Protein AF-A0ABD5RCM2-F1 (afdb_monomer)

Radius of gyration: 20.54 Å; Cα contacts (8 Å, |Δi|>4): 59; chains: 1; bounding box: 28×21×73 Å

Solvent-accessible surface area (backbone atoms only — not comparable to full-atom values): 4021 Å² total; per-residue (Å²): 129,55,74,64,58,55,26,50,50,42,18,51,53,37,18,50,52,34,22,52,54,39,25,72,74,73,33,63,70,55,2,51,55,42,8,53,53,44,9,50,51,42,21,52,48,45,58,62,44,46,65,58,49,63,68,66,55,67,72,82,68,76,56,71,70,81,69,61,69,77,81,88,124

Secondary structure (DSSP, 8-state):
--HHHHHHHHHHHHHHHHHHHHHHHT-HHHHHHHHHHHHHHHHHHHHHHHHHHHHS-------GGGG------

Mean predicted aligned error: 13.23 Å

Structure (mmCIF, N/CA/C/O backbone):
data_AF-A0ABD5RCM2-F1
#
_entry.id   AF-A0ABD5RCM2-F1
#
loop_
_atom_site.group_PDB
_atom_site.id
_atom_site.type_symbol
_atom_site.label_atom_id
_atom_site.label_alt_id
_atom_site.label_comp_id
_atom_site.label_asym_id
_atom_site.label_entity_id
_atom_site.label_seq_id
_atom_site.pdbx_PDB_ins_code
_atom_site.Cartn_x
_atom_site.Cartn_y
_atom_site.Cartn_z
_atom_site.occupancy
_atom_site.B_iso_or_equiv
_atom_site.auth_seq_id
_atom_site.auth_comp_id
_atom_site.auth_asym_id
_atom_site.auth_atom_id
_atom_site.pdbx_PDB_model_num
ATOM 1 N N . MET A 1 1 ? 11.459 3.142 -15.412 1.00 58.84 1 MET A N 1
ATOM 2 C CA . MET A 1 1 ? 11.298 3.177 -13.941 1.00 58.84 1 MET A CA 1
ATOM 3 C C . MET A 1 1 ? 11.749 1.838 -13.400 1.00 58.84 1 MET A C 1
ATOM 5 O O . MET A 1 1 ? 11.363 0.831 -13.978 1.00 58.84 1 MET A O 1
ATOM 9 N N . ASP A 1 2 ? 12.551 1.811 -12.339 1.00 81.50 2 ASP A N 1
ATOM 10 C CA . ASP A 1 2 ? 13.017 0.550 -11.758 1.00 81.50 2 ASP A CA 1
ATOM 11 C C . ASP A 1 2 ? 11.844 -0.283 -11.219 1.00 81.50 2 ASP A C 1
ATOM 13 O O . ASP A 1 2 ? 10.892 0.260 -10.647 1.00 81.50 2 ASP A O 1
ATOM 17 N N . LYS A 1 3 ? 11.923 -1.614 -11.364 1.00 67.94 3 LYS A N 1
ATOM 18 C CA . LYS A 1 3 ? 10.917 -2.584 -10.881 1.00 67.94 3 LYS A CA 1
ATOM 19 C C . LYS A 1 3 ? 10.582 -2.362 -9.399 1.00 67.94 3 LYS A C 1
ATOM 21 O O . LYS A 1 3 ? 9.426 -2.440 -8.987 1.00 67.94 3 LYS A O 1
ATOM 26 N N . LEU A 1 4 ? 11.597 -2.000 -8.614 1.00 79.69 4 LEU A N 1
ATOM 27 C CA . LEU A 1 4 ? 11.477 -1.693 -7.190 1.00 79.69 4 LEU A CA 1
ATOM 28 C C . LEU A 1 4 ? 10.765 -0.354 -6.942 1.00 79.69 4 LEU A C 1
ATOM 30 O O . LEU A 1 4 ? 9.908 -0.278 -6.067 1.00 79.69 4 LEU A O 1
ATOM 34 N N . ALA A 1 5 ? 11.046 0.674 -7.749 1.00 77.31 5 ALA A N 1
ATOM 35 C CA . ALA A 1 5 ? 10.380 1.972 -7.654 1.00 77.31 5 ALA A CA 1
ATOM 36 C C . ALA A 1 5 ? 8.886 1.876 -8.009 1.00 77.31 5 ALA A C 1
ATOM 38 O O . ALA A 1 5 ? 8.055 2.439 -7.301 1.00 77.31 5 ALA A O 1
ATOM 39 N N . SER A 1 6 ? 8.525 1.105 -9.043 1.00 75.50 6 SER A N 1
ATOM 40 C CA . SER A 1 6 ? 7.113 0.848 -9.379 1.00 75.50 6 SER A CA 1
ATOM 41 C C . SER A 1 6 ? 6.389 0.064 -8.284 1.00 75.50 6 SER A C 1
ATOM 43 O O . SER A 1 6 ? 5.277 0.423 -7.903 1.00 75.50 6 SER A O 1
ATOM 45 N N . ALA A 1 7 ? 7.024 -0.971 -7.726 1.00 73.62 7 ALA A N 1
ATOM 46 C CA . ALA A 1 7 ? 6.446 -1.741 -6.627 1.00 73.62 7 ALA A CA 1
ATOM 47 C C . ALA A 1 7 ? 6.260 -0.890 -5.358 1.00 73.62 7 ALA A C 1
ATOM 49 O O . ALA A 1 7 ? 5.216 -0.973 -4.713 1.00 73.62 7 ALA A O 1
ATOM 50 N N . ALA A 1 8 ? 7.233 -0.036 -5.027 1.00 81.38 8 ALA A N 1
ATOM 51 C CA . ALA A 1 8 ? 7.155 0.874 -3.887 1.00 81.38 8 ALA A CA 1
ATOM 52 C C . ALA A 1 8 ? 6.057 1.934 -4.065 1.00 81.38 8 ALA A C 1
ATOM 54 O O . ALA A 1 8 ? 5.317 2.214 -3.121 1.00 81.38 8 ALA A O 1
ATOM 55 N N . LEU A 1 9 ? 5.901 2.481 -5.275 1.00 85.00 9 LEU A N 1
ATOM 56 C CA . LEU A 1 9 ? 4.834 3.432 -5.584 1.00 85.00 9 LEU A CA 1
ATOM 57 C C . LEU A 1 9 ? 3.453 2.775 -5.446 1.00 85.00 9 LEU A C 1
ATOM 59 O O . LEU A 1 9 ? 2.568 3.325 -4.794 1.00 85.00 9 LEU A O 1
ATOM 63 N N . ASN A 1 10 ? 3.281 1.565 -5.991 1.00 79.88 10 ASN A N 1
ATOM 64 C CA . ASN A 1 10 ? 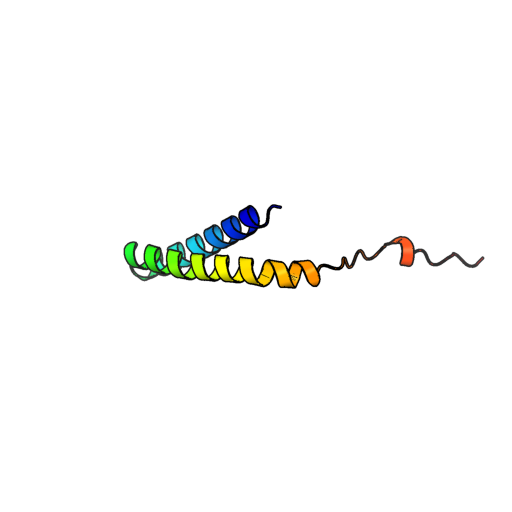2.019 0.832 -5.879 1.00 79.88 10 ASN A CA 1
ATOM 65 C C . ASN A 1 10 ? 1.709 0.411 -4.441 1.00 79.88 10 ASN A C 1
ATOM 67 O O . ASN A 1 10 ? 0.548 0.469 -4.029 1.00 79.88 10 ASN A O 1
ATOM 71 N N . PHE A 1 11 ? 2.726 0.035 -3.661 1.00 82.31 11 PHE A N 1
ATOM 72 C CA . PHE A 1 11 ? 2.581 -0.196 -2.227 1.00 82.31 11 PHE A CA 1
ATOM 73 C C . PHE A 1 11 ? 2.056 1.060 -1.527 1.00 82.31 11 PHE A C 1
ATOM 75 O O . PHE A 1 11 ? 1.041 0.999 -0.838 1.00 82.31 11 PHE A O 1
ATOM 82 N N . ALA A 1 12 ? 2.731 2.197 -1.720 1.00 86.38 12 ALA A N 1
ATOM 83 C CA . ALA A 1 12 ? 2.415 3.442 -1.032 1.00 86.38 12 ALA A CA 1
ATOM 84 C C . ALA A 1 12 ? 1.001 3.931 -1.362 1.00 86.38 12 ALA A C 1
ATOM 86 O O . ALA A 1 12 ? 0.244 4.268 -0.452 1.00 86.38 12 ALA A O 1
ATOM 87 N N . THR A 1 13 ? 0.613 3.902 -2.639 1.00 87.38 13 THR A N 1
ATOM 88 C CA . THR A 1 13 ? -0.727 4.305 -3.079 1.00 87.38 13 THR A CA 1
ATOM 89 C C . THR A 1 13 ? -1.810 3.417 -2.469 1.00 87.38 13 THR A C 1
ATOM 91 O O . THR A 1 13 ? -2.749 3.932 -1.861 1.00 87.38 13 THR A O 1
ATOM 94 N N . ASN A 1 14 ? -1.667 2.088 -2.555 1.00 80.06 14 ASN A N 1
ATOM 95 C CA . ASN A 1 14 ? -2.651 1.161 -1.983 1.00 80.06 14 ASN A CA 1
ATOM 96 C C . ASN A 1 14 ? -2.707 1.243 -0.451 1.00 80.06 14 ASN A C 1
ATOM 98 O O . ASN A 1 14 ? -3.791 1.195 0.132 1.00 80.06 14 ASN A O 1
ATOM 102 N N . PHE A 1 15 ? -1.556 1.424 0.201 1.00 81.25 15 PHE A N 1
ATOM 103 C CA . PHE A 1 15 ? -1.470 1.634 1.641 1.00 81.25 15 PHE A CA 1
ATOM 104 C C . PHE A 1 15 ? -2.233 2.891 2.067 1.00 81.25 15 PHE A C 1
ATOM 106 O O . PHE A 1 15 ? -3.056 2.822 2.976 1.00 81.25 15 PHE A O 1
ATOM 113 N N . LEU A 1 16 ? -1.988 4.028 1.406 1.00 85.25 16 LEU A N 1
ATOM 114 C CA . LEU A 1 16 ? -2.618 5.311 1.726 1.00 85.25 16 LEU A CA 1
ATOM 115 C C . LEU A 1 16 ? -4.130 5.277 1.508 1.00 85.25 16 LEU A 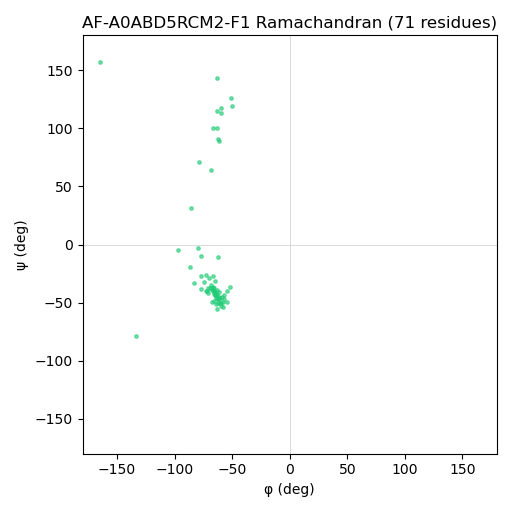C 1
ATOM 117 O O . LEU A 1 16 ? -4.870 5.737 2.374 1.00 85.25 16 LEU A O 1
ATOM 121 N N . LEU A 1 17 ? -4.591 4.688 0.401 1.00 86.31 17 LEU A N 1
ATOM 122 C CA . LEU A 1 17 ? -6.017 4.513 0.113 1.00 86.31 17 LEU A CA 1
ATOM 123 C C . LEU A 1 17 ? -6.711 3.681 1.195 1.00 86.31 17 LEU A C 1
ATOM 125 O O . LEU A 1 17 ? -7.690 4.131 1.790 1.00 86.31 17 LEU A O 1
ATOM 129 N N . ALA A 1 18 ? -6.183 2.496 1.506 1.00 77.00 18 ALA A N 1
ATOM 130 C CA . ALA A 1 18 ? -6.780 1.624 2.513 1.00 77.00 18 ALA A CA 1
ATOM 131 C C . ALA A 1 18 ? -6.677 2.213 3.932 1.00 77.00 18 ALA A C 1
ATOM 133 O O . ALA A 1 18 ? -7.629 2.113 4.710 1.00 77.00 18 ALA A O 1
ATOM 134 N N . PHE A 1 19 ? -5.565 2.879 4.261 1.00 76.75 19 PHE A N 1
ATOM 135 C CA . PHE A 1 19 ? -5.394 3.588 5.528 1.00 76.75 19 PHE A CA 1
ATOM 136 C C . PHE A 1 19 ? -6.407 4.723 5.684 1.00 76.75 19 PHE A C 1
ATOM 138 O O . PHE A 1 19 ? -7.030 4.828 6.739 1.00 76.75 19 P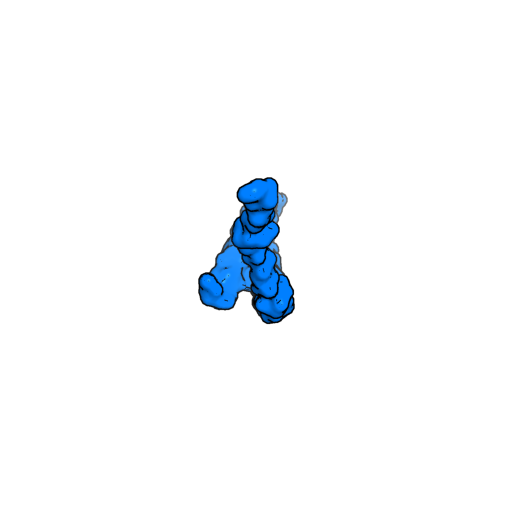HE A O 1
ATOM 145 N N . ALA A 1 20 ? -6.595 5.548 4.652 1.00 80.38 20 ALA A N 1
ATOM 146 C CA . ALA A 1 20 ? -7.521 6.673 4.689 1.00 80.38 20 ALA A CA 1
ATOM 147 C C . ALA A 1 20 ? -8.972 6.196 4.810 1.00 80.38 20 ALA A C 1
ATOM 149 O O . ALA A 1 20 ? -9.688 6.652 5.698 1.00 80.38 20 ALA A O 1
ATOM 150 N N . VAL A 1 21 ? -9.387 5.230 3.984 1.00 83.81 21 VAL A N 1
ATOM 151 C CA . VAL A 1 21 ? -10.759 4.701 3.993 1.00 83.81 21 VAL A CA 1
ATOM 152 C C . VAL A 1 21 ? -11.067 4.025 5.332 1.00 83.81 21 VAL A C 1
ATOM 154 O O . VAL A 1 21 ? -12.000 4.415 6.029 1.00 83.81 21 VAL A O 1
ATOM 157 N N . VAL A 1 22 ? -10.260 3.051 5.760 1.00 79.38 22 VAL A N 1
ATOM 158 C CA . VAL A 1 22 ? -10.544 2.282 6.987 1.00 79.38 22 VAL A CA 1
ATOM 159 C C . VAL A 1 22 ? -10.258 3.091 8.255 1.00 79.38 22 VAL A C 1
ATOM 161 O O . VAL A 1 22 ? -10.941 2.930 9.270 1.00 79.38 22 VAL A O 1
ATOM 164 N N . GLY A 1 23 ? -9.265 3.979 8.207 1.00 74.50 23 GLY A N 1
ATOM 165 C CA . GLY A 1 23 ? -8.953 4.904 9.291 1.00 74.50 23 GLY A CA 1
ATOM 166 C C . GLY A 1 23 ? -10.093 5.882 9.561 1.00 74.50 23 GLY A C 1
ATOM 167 O O . GLY A 1 23 ? -10.391 6.125 10.728 1.00 74.50 23 GLY A O 1
ATOM 168 N N . LEU A 1 24 ? -10.755 6.372 8.506 1.00 82.31 24 LEU A N 1
ATOM 169 C CA . LEU A 1 24 ? -11.916 7.259 8.609 1.00 82.31 24 LEU A CA 1
ATOM 170 C C . LEU A 1 24 ? -13.174 6.521 9.090 1.00 82.31 24 LEU A C 1
ATOM 172 O O . LEU A 1 24 ? -13.923 7.051 9.901 1.00 82.31 24 LEU A O 1
ATOM 176 N N . LEU A 1 25 ? -13.395 5.292 8.613 1.00 81.25 25 LEU A N 1
ATOM 177 C CA . LEU A 1 25 ? -14.598 4.505 8.915 1.00 81.25 25 LEU A CA 1
ATOM 178 C C . LEU A 1 25 ? -14.610 3.867 10.307 1.00 81.25 25 LEU A C 1
ATOM 180 O O . LEU A 1 25 ? -15.682 3.559 10.825 1.00 81.25 25 LEU A O 1
ATOM 184 N N . ARG A 1 26 ? -13.443 3.586 10.894 1.00 83.44 26 ARG A N 1
ATOM 185 C CA . ARG A 1 26 ? -13.373 2.799 12.130 1.00 83.44 26 ARG A CA 1
ATOM 186 C C . ARG A 1 26 ? -12.452 3.422 13.155 1.00 83.44 26 ARG A C 1
ATOM 188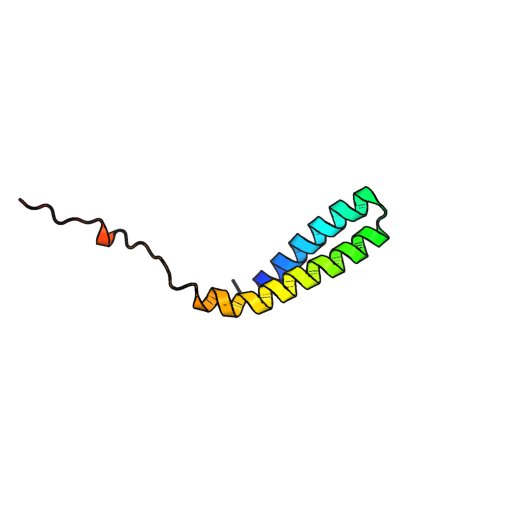 O O . ARG A 1 26 ? -12.914 3.991 14.135 1.00 83.44 26 ARG A O 1
ATOM 195 N N . ASN A 1 27 ? -11.147 3.244 12.980 1.00 83.44 27 ASN A N 1
ATOM 196 C CA . ASN A 1 27 ? -10.163 3.815 13.886 1.00 83.44 27 ASN A CA 1
ATOM 197 C C . ASN A 1 27 ? -8.768 3.782 13.261 1.00 83.44 27 ASN A C 1
ATOM 199 O O . ASN A 1 27 ? -8.465 2.906 12.446 1.00 83.44 27 ASN A O 1
ATOM 203 N N . ARG A 1 28 ? -7.873 4.660 13.724 1.00 78.19 28 ARG A N 1
ATOM 204 C CA . ARG A 1 28 ? -6.509 4.802 13.180 1.00 78.19 28 ARG A CA 1
ATOM 205 C C . ARG A 1 28 ? -5.732 3.478 13.158 1.00 78.19 28 ARG A C 1
ATOM 207 O O . ARG A 1 28 ? -5.064 3.170 12.180 1.00 78.19 28 ARG A O 1
ATOM 214 N N . SER A 1 29 ? -5.878 2.657 14.203 1.00 82.88 29 SER A N 1
ATOM 215 C CA . SER A 1 29 ? -5.214 1.346 14.316 1.00 82.88 29 SER A CA 1
ATOM 216 C C . SER A 1 29 ? -5.748 0.309 13.308 1.00 82.88 29 SER A C 1
ATOM 218 O O . SER A 1 29 ? -4.982 -0.479 12.753 1.00 82.88 29 SER A O 1
ATOM 220 N N . ALA A 1 30 ? -7.051 0.351 13.000 1.00 80.25 30 ALA A N 1
ATOM 221 C CA . ALA A 1 30 ? -7.650 -0.480 11.954 1.00 80.25 30 ALA A CA 1
ATOM 222 C C . ALA A 1 30 ? -7.213 -0.014 10.555 1.00 80.25 30 ALA A C 1
ATOM 224 O O . ALA A 1 30 ? -6.921 -0.849 9.702 1.00 80.25 30 ALA A O 1
ATOM 225 N N . GLY A 1 31 ? -7.090 1.305 10.361 1.00 75.31 31 GLY A N 1
ATOM 226 C CA . GLY A 1 31 ? -6.526 1.909 9.154 1.00 75.31 31 GLY A CA 1
ATOM 227 C C . GLY A 1 31 ? -5.105 1.430 8.867 1.00 75.31 31 GLY A C 1
ATOM 228 O O . GLY A 1 31 ? -4.826 1.012 7.750 1.00 75.31 31 GLY A O 1
ATOM 229 N N . VAL A 1 32 ? -4.213 1.408 9.869 1.00 81.94 32 VAL A N 1
ATOM 230 C CA . VAL A 1 32 ? -2.830 0.920 9.683 1.00 81.94 32 VAL A CA 1
ATOM 231 C C . VAL A 1 32 ? -2.812 -0.553 9.274 1.00 81.94 32 VAL A C 1
ATOM 233 O O . VAL A 1 32 ? -2.135 -0.904 8.313 1.00 81.94 32 VAL A O 1
ATOM 236 N N . LYS A 1 33 ? -3.578 -1.420 9.953 1.00 84.56 33 LYS A N 1
ATOM 237 C CA . LYS A 1 33 ? -3.648 -2.849 9.598 1.00 84.56 33 LYS A CA 1
ATOM 238 C C . LYS A 1 33 ? -4.170 -3.065 8.178 1.00 84.56 33 LYS A C 1
ATOM 240 O O . LYS A 1 33 ? -3.577 -3.841 7.435 1.00 84.56 33 LYS A O 1
ATOM 245 N N . ALA A 1 34 ? -5.245 -2.377 7.798 1.00 80.44 34 ALA A N 1
ATOM 246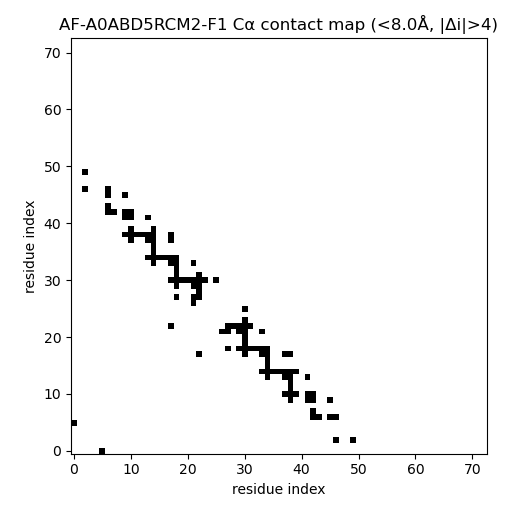 C CA . ALA A 1 34 ? -5.792 -2.463 6.448 1.00 80.44 34 ALA A CA 1
ATOM 247 C C . ALA A 1 34 ? -4.799 -1.935 5.404 1.00 80.44 34 ALA A C 1
ATOM 249 O O . ALA A 1 34 ? -4.562 -2.605 4.405 1.00 80.44 34 ALA A O 1
ATOM 250 N N . GLY A 1 35 ? -4.161 -0.794 5.676 1.00 76.12 35 GLY A N 1
ATOM 251 C CA . GLY A 1 35 ? -3.105 -0.223 4.845 1.00 76.12 35 GLY A CA 1
ATOM 252 C C . GLY A 1 35 ? -1.968 -1.207 4.593 1.00 76.12 35 GLY A C 1
ATOM 253 O O . GLY A 1 35 ? -1.599 -1.424 3.445 1.00 76.12 35 GLY A O 1
ATOM 254 N N . ILE A 1 36 ? -1.440 -1.850 5.641 1.00 83.25 36 ILE A N 1
ATOM 255 C CA . ILE A 1 36 ? -0.353 -2.835 5.506 1.00 83.25 36 ILE A CA 1
ATOM 256 C C . ILE A 1 36 ? -0.798 -4.024 4.649 1.00 83.25 36 ILE A C 1
ATOM 258 O O . ILE A 1 36 ? -0.072 -4.421 3.742 1.00 83.25 36 ILE A O 1
ATOM 262 N N . VAL A 1 37 ? -1.986 -4.581 4.905 1.00 89.19 37 VAL A N 1
ATOM 263 C CA . VAL A 1 37 ? -2.492 -5.755 4.175 1.00 89.19 37 VAL A CA 1
ATOM 264 C C . VAL A 1 37 ? -2.709 -5.437 2.694 1.00 89.19 37 VAL A C 1
ATOM 266 O O . VAL A 1 37 ? -2.190 -6.148 1.837 1.00 89.19 37 VAL A O 1
ATOM 269 N N . PHE A 1 38 ? -3.423 -4.353 2.383 1.00 79.06 38 PHE A N 1
ATOM 270 C CA . PHE A 1 38 ? -3.695 -3.949 1.000 1.00 79.06 38 PHE A CA 1
ATOM 271 C C . PHE A 1 38 ? -2.443 -3.448 0.276 1.00 79.06 38 PHE A C 1
ATOM 273 O O . PHE A 1 38 ? -2.252 -3.763 -0.897 1.00 79.06 38 PHE A O 1
ATOM 280 N N . GLY A 1 39 ? -1.564 -2.725 0.973 1.00 79.50 39 GLY A N 1
ATOM 281 C CA . GLY A 1 39 ? -0.270 -2.302 0.447 1.00 79.50 39 GLY A CA 1
ATOM 282 C C . GLY A 1 39 ? 0.582 -3.502 0.045 1.00 79.50 39 GLY A C 1
ATOM 283 O O . GLY A 1 39 ? 1.053 -3.561 -1.090 1.00 79.50 39 GLY A O 1
ATOM 284 N N . LEU A 1 40 ? 0.735 -4.495 0.931 1.00 83.88 40 LEU A N 1
ATOM 285 C CA . LEU A 1 40 ? 1.498 -5.712 0.636 1.00 83.88 40 LEU A CA 1
ATOM 286 C C . LEU A 1 40 ? 0.872 -6.521 -0.504 1.00 83.88 40 LEU A C 1
ATOM 288 O O . LEU A 1 40 ? 1.596 -6.943 -1.400 1.00 83.88 40 LEU A O 1
ATOM 292 N N . LEU A 1 41 ? -0.453 -6.693 -0.520 1.00 84.56 41 LEU A N 1
ATOM 293 C CA . LEU A 1 41 ? -1.158 -7.365 -1.619 1.00 84.56 41 LEU A CA 1
ATOM 294 C C . LEU A 1 41 ? -0.921 -6.670 -2.966 1.00 84.56 41 LEU A C 1
ATOM 296 O O . LEU A 1 41 ? -0.609 -7.340 -3.949 1.00 84.56 41 LEU A O 1
ATOM 300 N N . GLY A 1 42 ? -1.010 -5.339 -3.014 1.00 76.94 42 GLY A N 1
ATOM 301 C CA . GLY A 1 42 ? -0.756 -4.560 -4.227 1.00 76.94 42 GLY A CA 1
ATOM 302 C C . GLY A 1 42 ? 0.705 -4.617 -4.679 1.00 76.94 42 GLY A C 1
ATOM 303 O O . GLY A 1 42 ? 0.977 -4.735 -5.874 1.00 76.94 42 GLY A O 1
ATOM 304 N N . ALA A 1 43 ? 1.648 -4.589 -3.736 1.00 74.50 43 ALA A N 1
ATOM 305 C CA . ALA A 1 43 ? 3.078 -4.683 -4.017 1.00 74.50 43 ALA A CA 1
ATOM 306 C C . ALA A 1 43 ? 3.467 -6.063 -4.553 1.00 74.50 43 ALA A C 1
ATOM 308 O O . ALA A 1 43 ? 4.113 -6.154 -5.591 1.00 74.50 43 ALA A O 1
ATOM 309 N N . VAL A 1 44 ? 3.031 -7.133 -3.882 1.00 82.00 44 VAL A N 1
ATOM 310 C CA . VAL A 1 44 ? 3.287 -8.519 -4.300 1.00 82.00 44 VAL A CA 1
ATOM 311 C C . VAL A 1 44 ? 2.582 -8.816 -5.621 1.00 82.00 44 VAL A C 1
ATOM 313 O O . VAL A 1 44 ? 3.195 -9.388 -6.519 1.00 82.00 44 VAL A O 1
ATOM 316 N N . GLY A 1 45 ? 1.334 -8.364 -5.779 1.00 78.88 45 GLY A N 1
ATOM 317 C CA . GLY A 1 45 ? 0.595 -8.466 -7.035 1.00 78.88 45 GLY A CA 1
ATOM 318 C C . GLY A 1 45 ? 1.331 -7.773 -8.178 1.00 78.88 45 GLY A C 1
ATOM 319 O O . GLY A 1 45 ? 1.581 -8.396 -9.199 1.00 78.88 45 GLY A O 1
ATOM 320 N N . THR A 1 46 ? 1.773 -6.528 -7.980 1.00 76.31 46 THR A N 1
A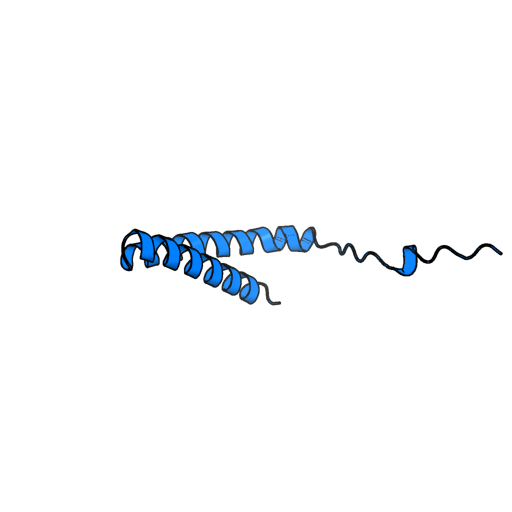TOM 321 C CA . THR A 1 46 ? 2.569 -5.785 -8.972 1.00 76.31 46 THR A CA 1
ATOM 322 C C . THR A 1 46 ? 3.886 -6.481 -9.277 1.00 76.31 46 THR A C 1
ATOM 324 O O . THR A 1 46 ? 4.274 -6.546 -10.433 1.00 76.31 46 THR A O 1
ATOM 327 N N . TRP A 1 47 ? 4.575 -7.019 -8.272 1.00 75.12 47 TRP A N 1
ATOM 328 C CA . TRP A 1 47 ? 5.869 -7.671 -8.459 1.00 75.12 47 TRP A CA 1
ATOM 329 C C . TRP A 1 47 ? 5.75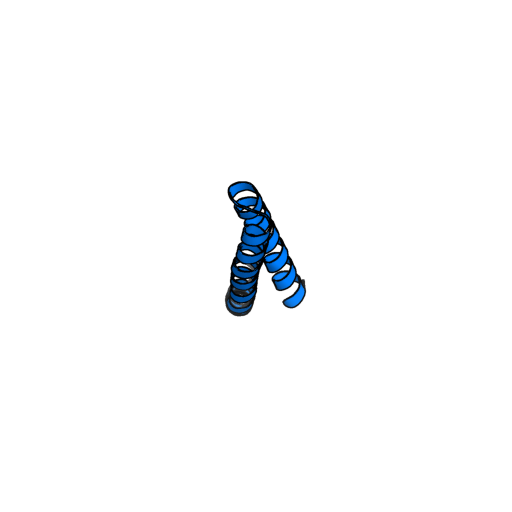3 -8.973 -9.265 1.00 75.12 47 TRP A C 1
ATOM 331 O O . TRP A 1 47 ? 6.583 -9.217 -10.137 1.00 75.12 47 TRP A O 1
ATOM 341 N N . LEU A 1 48 ? 4.692 -9.757 -9.031 1.00 79.25 48 LEU A N 1
ATOM 342 C CA . LEU A 1 48 ? 4.363 -10.960 -9.807 1.00 79.25 48 LEU A CA 1
ATOM 343 C C . LEU A 1 48 ? 3.870 -10.630 -11.221 1.00 79.25 48 LEU A C 1
ATOM 345 O O . LEU A 1 48 ? 4.240 -11.299 -12.183 1.00 79.25 48 LEU A O 1
ATOM 349 N N . LEU A 1 49 ? 3.031 -9.602 -11.355 1.00 74.25 49 LEU A N 1
ATOM 350 C CA . LEU A 1 49 ? 2.498 -9.172 -12.646 1.00 74.25 49 LEU A CA 1
ATOM 351 C C . LEU A 1 49 ? 3.554 -8.463 -13.497 1.00 74.25 49 LEU A C 1
ATOM 353 O O . LEU A 1 49 ? 3.455 -8.510 -14.717 1.00 74.25 49 LEU A O 1
ATOM 357 N N . TYR A 1 50 ? 4.572 -7.846 -12.894 1.00 69.62 50 TYR A N 1
ATOM 358 C CA . TYR A 1 50 ? 5.610 -7.121 -13.624 1.00 69.62 50 TYR A CA 1
ATOM 359 C C . TYR A 1 50 ? 6.310 -8.010 -14.652 1.00 69.62 50 TYR A C 1
ATOM 361 O O . TYR A 1 50 ? 6.487 -7.577 -15.781 1.00 69.62 50 TYR A O 1
ATOM 369 N N . ASP A 1 51 ? 6.649 -9.256 -14.309 1.00 68.31 51 ASP A N 1
ATOM 370 C CA . ASP A 1 51 ? 7.297 -10.161 -15.271 1.00 68.31 51 ASP A CA 1
ATOM 371 C C . ASP A 1 51 ? 6.337 -10.612 -16.380 1.00 68.31 51 ASP A C 1
ATOM 373 O O . ASP A 1 51 ? 6.759 -10.806 -17.512 1.00 68.31 51 ASP A O 1
ATOM 377 N N . ARG A 1 52 ? 5.029 -10.689 -16.099 1.00 65.00 52 ARG A N 1
ATOM 378 C CA . ARG A 1 52 ? 4.013 -11.038 -17.105 1.00 65.00 52 ARG A CA 1
ATOM 379 C C . ARG A 1 52 ? 3.676 -9.888 -18.049 1.00 65.00 52 ARG A C 1
ATOM 381 O O . ARG A 1 52 ? 3.475 -10.127 -19.229 1.00 65.00 52 ARG A O 1
ATOM 388 N N . PHE A 1 53 ? 3.617 -8.652 -17.562 1.00 62.28 53 PHE A N 1
ATOM 389 C CA . PHE A 1 53 ? 3.337 -7.480 -18.398 1.00 62.28 53 PHE A CA 1
ATOM 390 C C . PHE A 1 53 ? 4.587 -6.878 -19.044 1.00 62.28 53 PHE A C 1
ATOM 392 O O . PHE A 1 53 ? 4.453 -6.174 -20.038 1.00 62.28 53 PHE A O 1
ATOM 399 N N . ALA A 1 54 ? 5.789 -7.162 -18.534 1.00 56.62 54 ALA A N 1
ATOM 400 C CA . ALA A 1 54 ? 7.029 -6.867 -19.251 1.00 56.62 54 ALA A CA 1
ATOM 401 C C . ALA A 1 54 ? 7.143 -7.698 -20.540 1.00 56.62 54 ALA A C 1
ATOM 403 O O . ALA A 1 54 ? 7.698 -7.219 -21.522 1.00 56.62 54 ALA A O 1
ATOM 404 N N . GLU A 1 55 ? 6.579 -8.908 -20.546 1.00 54.06 55 GLU A N 1
ATOM 405 C CA . GLU A 1 55 ? 6.539 -9.795 -21.713 1.00 54.06 55 GLU A CA 1
ATOM 406 C C . GLU A 1 55 ? 5.377 -9.451 -22.666 1.00 54.06 55 GLU A C 1
ATOM 408 O O . GLU A 1 55 ? 5.535 -9.506 -23.880 1.00 54.06 55 GLU A O 1
ATOM 413 N N . SER A 1 56 ? 4.238 -8.987 -22.136 1.00 54.66 56 SER A N 1
ATOM 414 C CA . SER A 1 56 ? 3.113 -8.455 -22.932 1.00 54.66 56 SER A CA 1
ATOM 415 C C . SER A 1 56 ? 3.303 -7.009 -23.410 1.00 54.66 56 SER A C 1
ATOM 417 O O . SER A 1 56 ? 2.434 -6.468 -24.089 1.00 54.66 56 SER A O 1
ATOM 419 N N . GLY A 1 57 ? 4.402 -6.362 -23.020 1.00 50.09 57 GLY A N 1
ATOM 420 C CA . GLY A 1 57 ? 4.771 -5.002 -23.402 1.00 50.09 57 GLY A CA 1
ATOM 421 C C . GLY A 1 57 ? 5.527 -4.936 -24.727 1.00 50.09 57 GLY A C 1
ATOM 422 O O . GLY A 1 57 ? 6.383 -4.060 -24.876 1.00 50.09 57 GLY A O 1
ATOM 423 N N . ASP A 1 58 ? 5.253 -5.853 -25.664 1.00 49.22 58 ASP A N 1
ATOM 424 C CA . ASP A 1 58 ? 5.593 -5.604 -27.060 1.00 49.22 58 ASP A CA 1
ATOM 425 C C . ASP A 1 58 ? 4.845 -4.343 -27.474 1.00 49.22 58 ASP A C 1
ATOM 427 O O . ASP A 1 58 ? 3.623 -4.215 -27.338 1.00 49.22 58 ASP A O 1
ATOM 431 N N . LYS A 1 59 ? 5.635 -3.337 -27.819 1.00 55.00 59 LYS A N 1
ATOM 432 C CA . LYS A 1 59 ? 5.152 -1.994 -28.041 1.00 55.00 59 LYS A CA 1
ATOM 433 C C . LYS A 1 59 ? 4.199 -2.066 -29.221 1.00 55.00 59 LYS A C 1
ATOM 435 O O . LYS A 1 59 ? 4.631 -2.238 -30.353 1.00 55.00 59 LYS A O 1
ATOM 440 N N . SER A 1 60 ? 2.923 -1.785 -28.991 1.00 54.31 60 SER A N 1
ATOM 441 C CA . SER A 1 60 ? 2.142 -1.109 -30.023 1.00 54.31 60 SER A CA 1
ATOM 442 C C . SER A 1 60 ? 2.679 0.323 -30.147 1.00 54.31 60 SER A C 1
ATOM 444 O O . SER A 1 60 ? 1.998 1.291 -29.822 1.00 54.31 60 SER A O 1
ATOM 446 N N . GLU A 1 61 ? 3.941 0.465 -30.569 1.00 55.91 61 GLU A N 1
ATOM 447 C CA . GLU A 1 61 ? 4.344 1.612 -31.363 1.00 55.91 61 GLU A CA 1
ATOM 448 C C . GLU A 1 61 ? 3.504 1.492 -32.628 1.00 55.91 61 GLU A C 1
ATOM 450 O O . GLU A 1 61 ? 3.848 0.787 -33.572 1.00 55.91 61 GLU A O 1
ATOM 455 N N . VAL A 1 62 ? 2.331 2.124 -32.602 1.00 60.66 62 VAL A N 1
ATOM 456 C CA . VAL A 1 62 ? 1.641 2.506 -33.826 1.00 60.66 62 VAL A CA 1
ATOM 457 C C . VAL A 1 62 ? 2.604 3.464 -34.515 1.00 60.66 62 VAL A C 1
ATOM 459 O O . VAL A 1 62 ? 2.621 4.660 -34.221 1.00 60.66 62 VAL A O 1
ATOM 462 N N . SER A 1 63 ? 3.488 2.903 -35.342 1.00 53.62 63 SER A N 1
ATOM 463 C CA . SER A 1 63 ? 4.358 3.672 -36.215 1.00 53.62 63 SER A CA 1
ATOM 464 C C . SER A 1 63 ? 3.443 4.483 -37.110 1.00 53.62 63 SER A C 1
ATOM 466 O O . SER A 1 63 ? 2.694 3.940 -37.919 1.00 53.62 63 SER A O 1
ATOM 468 N N . LEU A 1 64 ? 3.480 5.801 -36.938 1.00 61.94 64 LEU A N 1
ATOM 469 C CA . LEU A 1 64 ? 2.772 6.735 -37.810 1.00 61.94 64 LEU A CA 1
ATOM 470 C C . LEU A 1 64 ? 3.284 6.646 -39.263 1.00 61.94 64 LEU A C 1
ATOM 472 O O . LEU A 1 64 ? 2.634 7.174 -40.160 1.00 61.94 64 LEU A O 1
ATOM 476 N N . ASP A 1 65 ? 4.39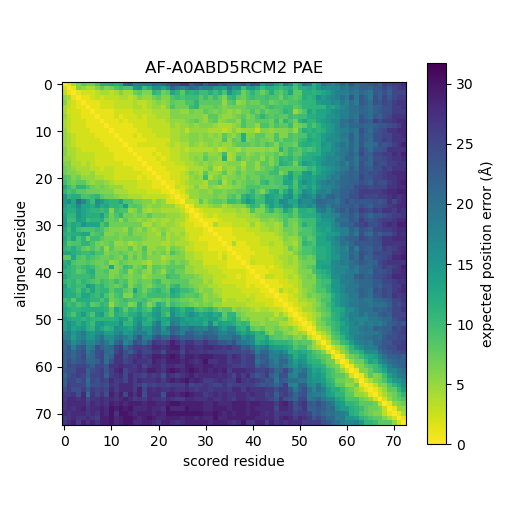4 5.936 -39.495 1.00 60.38 65 ASP A N 1
ATOM 477 C CA . ASP A 1 65 ? 4.921 5.588 -40.815 1.00 60.38 65 ASP A CA 1
ATOM 478 C C . ASP A 1 65 ? 4.020 4.612 -41.599 1.00 60.38 65 ASP A C 1
ATOM 480 O O . ASP A 1 65 ? 3.975 4.697 -42.821 1.00 60.38 65 ASP A O 1
ATOM 484 N N . ASP A 1 66 ? 3.219 3.765 -40.934 1.00 57.31 66 ASP A N 1
ATOM 485 C CA . ASP A 1 66 ? 2.252 2.866 -41.606 1.00 57.31 66 ASP A CA 1
ATOM 486 C C . ASP A 1 66 ? 0.980 3.604 -42.080 1.00 57.31 66 ASP A C 1
ATOM 488 O O . ASP A 1 66 ? 0.151 3.057 -42.808 1.00 57.31 66 ASP A O 1
ATOM 492 N N . LEU A 1 67 ? 0.807 4.868 -41.669 1.00 62.47 67 LEU A N 1
ATOM 493 C CA . LEU A 1 67 ? -0.288 5.744 -42.105 1.00 62.47 67 LEU A CA 1
ATOM 494 C C . LEU A 1 67 ? 0.120 6.679 -43.251 1.00 62.47 67 LEU A C 1
ATOM 496 O O . LEU A 1 67 ? -0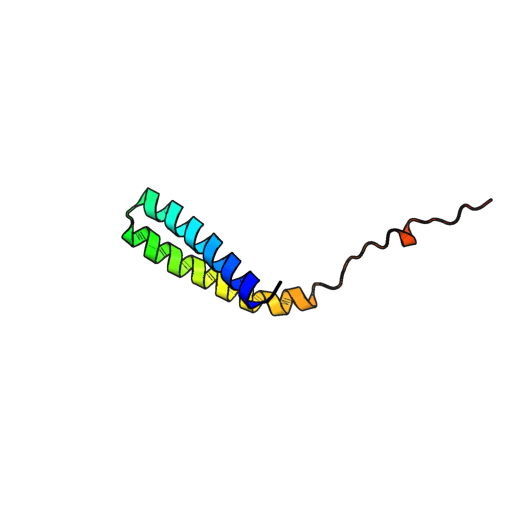.737 7.379 -43.797 1.00 62.47 67 LEU A O 1
ATOM 500 N N . ALA A 1 68 ? 1.395 6.682 -43.651 1.00 63.34 68 ALA A N 1
ATOM 501 C CA . ALA A 1 68 ? 1.845 7.349 -44.864 1.00 63.34 68 ALA A CA 1
ATOM 502 C C . ALA A 1 68 ? 1.505 6.475 -46.082 1.00 63.34 68 ALA A C 1
ATOM 504 O O . ALA A 1 68 ? 2.368 5.879 -46.719 1.00 63.34 68 ALA A O 1
ATOM 505 N N . VAL A 1 69 ? 0.209 6.398 -46.393 1.00 64.69 69 VAL A N 1
ATOM 506 C CA . VAL A 1 69 ? -0.289 5.959 -47.699 1.00 64.69 69 VAL A CA 1
ATOM 507 C C . VAL A 1 69 ? 0.460 6.754 -48.766 1.00 64.69 69 VAL A C 1
ATOM 509 O O . VAL A 1 69 ? 0.389 7.986 -48.779 1.00 64.69 69 VAL A O 1
ATOM 512 N N . GLU A 1 70 ? 1.192 6.055 -49.638 1.00 65.50 70 GLU A N 1
ATOM 513 C CA . GLU A 1 70 ? 1.823 6.669 -50.803 1.00 65.50 70 GLU A CA 1
ATOM 514 C C . GLU A 1 70 ? 0.767 7.485 -51.566 1.00 65.50 70 GLU A C 1
ATOM 516 O O . GLU A 1 70 ? -0.291 6.941 -51.909 1.00 65.50 70 GLU A O 1
ATOM 521 N N . PRO A 1 71 ? 0.997 8.780 -51.848 1.00 60.38 71 PRO A N 1
ATOM 522 C CA . PRO A 1 71 ? 0.141 9.493 -52.772 1.00 60.38 71 PRO A CA 1
ATOM 523 C C . PRO A 1 71 ? 0.358 8.883 -54.158 1.00 60.38 71 PRO A C 1
ATOM 525 O O . PRO A 1 71 ? 1.330 9.181 -54.845 1.00 60.38 71 PRO A O 1
ATOM 528 N N . THR A 1 72 ? -0.557 8.012 -54.571 1.00 63.59 72 THR A N 1
ATOM 529 C CA . THR A 1 72 ? -0.704 7.633 -55.973 1.00 63.59 72 THR A CA 1
ATOM 530 C C . THR A 1 72 ? -1.102 8.875 -56.770 1.00 63.59 72 THR A C 1
ATOM 532 O O . THR A 1 72 ? -2.275 9.256 -56.747 1.00 63.59 72 THR A O 1
ATOM 535 N N . ALA A 1 73 ? -0.136 9.496 -57.449 1.00 55.69 73 ALA A N 1
ATOM 536 C CA . ALA A 1 73 ? -0.327 10.326 -58.642 1.00 55.69 73 ALA A CA 1
ATOM 537 C C . ALA A 1 73 ? 1.001 10.513 -59.389 1.00 55.69 73 ALA A C 1
ATOM 539 O O . ALA A 1 73 ? 1.947 11.061 -58.783 1.00 55.69 73 ALA A O 1
#

pLDDT: mean 73.05, std 10.9, range [49.22, 89.19]

Foldseek 3Di:
DDLVVVLQVQLVVQLCVQLVVLCVVPHNVRSNVRSNVRSVVRSVVSSVCVVVVVVVPPDPPVPCVVVPDPPDD

Sequence (73 aa):
MDKLASAALNFATNFLLAFAVVGLLRNRSAGVKAGIVFGLLGAVGTWLLYDRFAESGDKSEVSLDDLAVEPTA

Nearest PDB structures (foldseek):
  7cgp-assembly1_A  TM=8.386E-01  e=3.453E+00  Homo sapiens

Organism: NCBI:txid1126234